Protein AF-A0AAV3AAR3-F1 (afdb_monomer)

Foldseek 3Di:
DWKWWADPPDDIDTADDPPDDLVNHPPVQRVQWDWDQDPPVRDTDTGGPPDDPVSDTDMDDDDCCVPPDDDDPVCVVVVCVVVLVVCVVVDDPVVNVVVVCVVCVDDPPPDDDD

Mean predicted aligned error: 15.19 Å

Organism: Pyxicephalus adspersus (NCBI:txid30357)

Radius of gyration: 19.03 Å; Cα contacts (8 Å, |Δi|>4): 91; chains: 1; bounding box: 30×53×38 Å

InterPro domains:
  IPR007110 Immunoglobulin-like domain [PS50835] (1-80)
  IPR013106 Immunoglobulin V-set domain [PF07686] (1-70)
  IPR013783 Immunoglobulin-like fold [G3DSA:2.60.40.10] (1-97)
  IPR036179 Immunoglobulin-like domain superfamily [SSF48726] (1-66)
  IPR051287 T cell receptor variable region [PTHR19367] (1-73)

Nearest PDB structures (foldseek):
  6nmr-assembly3_F  TM=7.722E-01  e=4.312E-02  Homo sapiens
  7bm5-assembly3_D  TM=7.542E-01  e=4.598E-02  Homo sapiens
  7th3-assembly1_B  TM=8.038E-01  e=1.888E-01  Vicugna pacos
  7vq0-assembly1_F  TM=7.554E-01  e=1.461E-01  Vicugna pacos
  2ojz-assembly1_H  TM=7.373E-01  e=1.285E-01  Mus musculus

Sequence (114 aa):
MFWYVHKPGQTIKMMLQEFTKKEDIEEEYNGRLFYNIDRTNKKFPLNITNVRVSDTGTYYCVSSDTLCDVHEQDVQKSFSEKIYRMYKMITPKAMLRLVMKLLFPHGTKLLPTQ

Secondary structure (DSSP, 8-state):
-EEEEE-TTS--EEEEETT--GGGS-GGGTTTEE---BTTTTB---EE-S--GGG-SEEEEE-THHHH-S-TTTHHHHHHHHHHHHHHHHS-HHHHHHHHHHH--S----PPP-

pLDDT: mean 71.52, std 20.32, range [35.84, 96.12]

Structure (mmCIF, N/CA/C/O backbone):
data_AF-A0AAV3AAR3-F1
#
_entry.id   AF-A0AAV3AAR3-F1
#
loop_
_atom_site.group_PDB
_atom_site.id
_atom_site.type_symbol
_atom_site.label_atom_id
_atom_site.label_alt_id
_atom_site.label_comp_id
_atom_site.label_asym_id
_atom_site.label_entity_id
_atom_site.label_seq_id
_atom_site.pdbx_PDB_ins_code
_atom_site.Cartn_x
_atom_site.Cartn_y
_atom_site.Cartn_z
_atom_site.occupancy
_atom_site.B_iso_or_equiv
_atom_site.auth_seq_id
_atom_site.auth_comp_id
_atom_site.auth_asym_id
_atom_site.auth_atom_id
_atom_site.pdbx_PDB_model_num
ATOM 1 N N . MET A 1 1 ? 6.799 3.831 -8.160 1.00 81.06 1 MET A N 1
ATOM 2 C CA . MET A 1 1 ? 5.447 3.406 -7.718 1.00 81.06 1 MET A CA 1
ATOM 3 C C . MET A 1 1 ? 5.412 3.459 -6.197 1.00 81.06 1 MET A C 1
ATOM 5 O O . MET A 1 1 ? 6.459 3.280 -5.581 1.00 81.06 1 MET A O 1
ATOM 9 N N . PHE A 1 2 ? 4.250 3.723 -5.611 1.00 85.50 2 PHE A N 1
ATOM 10 C CA . PHE A 1 2 ? 4.077 3.960 -4.181 1.00 85.50 2 PHE A CA 1
ATOM 11 C C 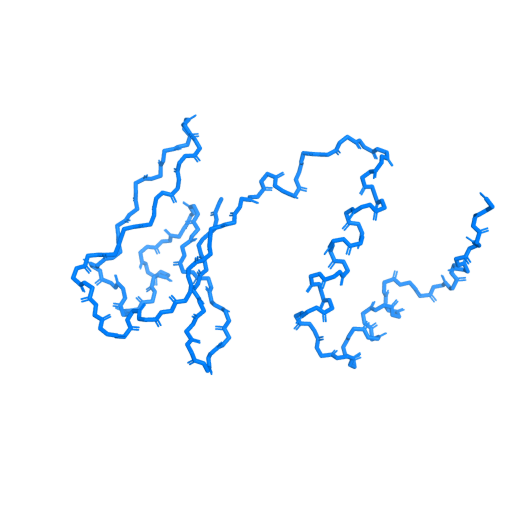. PHE A 1 2 ? 2.857 3.205 -3.662 1.00 85.50 2 PHE A C 1
ATOM 13 O O . PHE A 1 2 ? 1.828 3.159 -4.335 1.00 85.50 2 PHE A O 1
ATOM 20 N N . TRP A 1 3 ? 2.960 2.670 -2.453 1.00 92.06 3 TRP A N 1
ATOM 21 C CA . TRP A 1 3 ? 1.846 2.154 -1.673 1.00 92.06 3 TRP A CA 1
ATOM 22 C C . TRP A 1 3 ? 1.576 3.066 -0.490 1.00 92.06 3 TRP A C 1
ATOM 24 O O . TRP A 1 3 ? 2.484 3.405 0.273 1.00 92.06 3 TRP A O 1
ATOM 34 N N . TYR A 1 4 ? 0.307 3.406 -0.319 1.00 91.31 4 TYR A N 1
ATOM 35 C CA . TYR A 1 4 ? -0.199 4.148 0.822 1.00 91.31 4 TYR A CA 1
ATOM 36 C C . TYR A 1 4 ? -1.248 3.328 1.558 1.00 91.31 4 TYR A C 1
ATOM 38 O O . TYR A 1 4 ? -1.998 2.574 0.937 1.00 91.31 4 TYR A O 1
ATOM 46 N N . VAL A 1 5 ? -1.338 3.527 2.868 1.00 94.19 5 VAL A N 1
ATOM 47 C CA . VAL A 1 5 ? -2.384 2.946 3.708 1.00 94.19 5 VAL A CA 1
ATOM 48 C C . VAL A 1 5 ? -3.168 4.055 4.402 1.00 94.19 5 VAL A C 1
ATOM 50 O O . VAL A 1 5 ? -2.605 5.030 4.901 1.00 94.19 5 VAL A O 1
ATOM 53 N N . HIS A 1 6 ? -4.487 3.908 4.418 1.00 93.44 6 HIS A N 1
ATOM 54 C CA . HIS A 1 6 ? -5.417 4.747 5.158 1.00 93.44 6 HIS A CA 1
ATOM 55 C C . HIS A 1 6 ? -6.144 3.884 6.187 1.00 93.44 6 HIS A C 1
ATOM 57 O O . HIS A 1 6 ? -7.030 3.101 5.836 1.00 93.44 6 HIS A O 1
ATOM 63 N N . LYS A 1 7 ? -5.755 4.017 7.456 1.00 93.75 7 LYS A N 1
ATOM 64 C CA . LYS A 1 7 ? -6.434 3.346 8.568 1.00 93.75 7 LYS A CA 1
ATOM 65 C C . LYS A 1 7 ? -7.620 4.183 9.063 1.00 93.75 7 LYS A C 1
ATOM 67 O O . LYS A 1 7 ? -7.552 5.412 8.996 1.00 93.75 7 LYS A O 1
ATOM 72 N N . PRO A 1 8 ? -8.687 3.560 9.593 1.00 93.19 8 PRO A N 1
ATOM 73 C CA . PRO A 1 8 ? -9.823 4.290 10.149 1.00 93.19 8 PRO A CA 1
ATOM 74 C C . PRO A 1 8 ? -9.388 5.308 11.212 1.00 93.19 8 PRO A C 1
ATOM 76 O O . PRO A 1 8 ? -8.682 4.966 12.158 1.00 93.19 8 PRO A O 1
ATOM 79 N N . GLY A 1 9 ? -9.802 6.567 11.048 1.00 92.88 9 GLY A N 1
ATOM 80 C CA . GLY A 1 9 ? -9.481 7.647 11.987 1.00 92.88 9 GLY A CA 1
ATOM 81 C C . GLY A 1 9 ? -8.039 8.168 11.923 1.00 92.88 9 GLY A C 1
ATOM 82 O O . GLY A 1 9 ? -7.666 8.985 12.762 1.00 92.88 9 GLY A O 1
ATOM 83 N N . GLN A 1 10 ? -7.231 7.733 10.950 1.00 90.06 10 GLN A N 1
ATOM 84 C CA . GLN A 1 10 ? -5.853 8.194 10.759 1.00 90.06 10 GLN A CA 1
ATOM 85 C C . GLN A 1 10 ? -5.675 8.898 9.413 1.00 90.06 10 GLN A C 1
ATOM 87 O O . GLN A 1 10 ? -6.443 8.702 8.476 1.00 90.06 10 GLN A O 1
ATOM 92 N N . THR A 1 11 ? -4.631 9.717 9.294 1.00 88.25 11 THR A N 1
ATOM 93 C CA . THR A 1 11 ? -4.231 10.271 7.997 1.00 88.25 11 THR A CA 1
ATOM 94 C C . THR A 1 11 ? -3.587 9.194 7.128 1.00 88.25 11 THR A C 1
ATOM 96 O O . THR A 1 11 ? -3.011 8.233 7.637 1.00 88.25 11 THR A O 1
ATOM 99 N N . ILE A 1 12 ? -3.650 9.369 5.806 1.00 89.75 12 ILE A N 1
ATOM 100 C CA . ILE A 1 12 ? -2.964 8.489 4.853 1.00 89.75 12 ILE A CA 1
ATOM 101 C C . ILE A 1 12 ? -1.457 8.519 5.126 1.00 89.75 12 ILE A C 1
ATOM 103 O O . ILE A 1 12 ? -0.879 9.596 5.291 1.00 89.75 12 ILE A O 1
ATOM 107 N N . LYS A 1 13 ? -0.820 7.346 5.138 1.00 89.38 13 LYS A N 1
ATOM 108 C CA . LYS A 1 13 ? 0.628 7.198 5.309 1.00 89.38 13 LYS A CA 1
ATOM 109 C C . LYS A 1 13 ? 1.249 6.432 4.154 1.00 89.38 13 LYS A C 1
ATOM 111 O O . LYS A 1 13 ? 0.629 5.526 3.598 1.00 89.38 13 LYS A O 1
ATOM 116 N N . MET A 1 14 ? 2.479 6.793 3.806 1.00 87.50 14 MET A N 1
ATOM 117 C CA . MET A 1 14 ? 3.280 6.025 2.858 1.00 87.50 14 MET A CA 1
ATOM 118 C C . MET A 1 14 ? 3.775 4.753 3.543 1.00 87.50 14 MET A C 1
ATOM 120 O O . MET A 1 14 ? 4.332 4.818 4.632 1.00 87.50 14 MET A O 1
ATOM 124 N N . MET A 1 15 ? 3.561 3.616 2.893 1.00 89.44 15 MET A N 1
ATOM 125 C CA . MET A 1 15 ? 3.909 2.296 3.415 1.00 89.44 15 MET A CA 1
ATOM 126 C C . MET A 1 15 ? 5.117 1.699 2.693 1.00 89.44 15 MET A C 1
ATOM 128 O O . MET A 1 15 ? 5.989 1.113 3.325 1.00 89.44 15 MET A O 1
ATOM 132 N N . LEU A 1 16 ? 5.162 1.826 1.364 1.00 88.69 16 LEU A N 1
ATOM 133 C CA . LEU A 1 16 ? 6.232 1.261 0.546 1.00 88.69 16 LEU A CA 1
ATOM 134 C C . LEU A 1 16 ? 6.442 2.104 -0.711 1.00 88.69 16 LEU A C 1
ATOM 136 O O . LEU A 1 16 ? 5.492 2.469 -1.398 1.00 88.69 16 LEU A O 1
ATOM 140 N N . GLN A 1 17 ? 7.694 2.355 -1.052 1.00 84.44 17 GLN A N 1
ATOM 141 C CA . GLN A 1 17 ? 8.118 2.912 -2.326 1.00 84.44 17 GLN A CA 1
ATOM 142 C C . GLN A 1 17 ? 9.300 2.113 -2.866 1.00 84.44 17 GLN A C 1
ATOM 144 O O . GLN A 1 17 ? 9.876 1.270 -2.183 1.00 84.44 17 GLN A O 1
ATOM 149 N N . GLU A 1 18 ? 9.659 2.362 -4.119 1.00 74.81 18 GLU A N 1
ATOM 150 C CA . GLU A 1 18 ? 10.646 1.554 -4.840 1.00 74.81 18 GLU A CA 1
ATOM 151 C C . GLU A 1 18 ? 12.018 1.465 -4.158 1.00 74.81 18 GLU A C 1
ATOM 153 O O . GLU A 1 18 ? 12.697 0.448 -4.270 1.00 74.81 18 GLU A O 1
ATOM 158 N N . PHE A 1 19 ? 12.395 2.504 -3.417 1.00 74.38 19 PHE A N 1
ATOM 159 C CA . PHE A 1 19 ? 13.665 2.592 -2.700 1.00 74.38 19 PHE A CA 1
ATOM 160 C C . PHE A 1 19 ? 13.499 2.538 -1.175 1.00 74.38 19 PHE A C 1
ATOM 162 O O . PHE A 1 19 ? 14.398 2.965 -0.455 1.00 74.38 19 PHE A O 1
ATOM 169 N N . THR A 1 20 ? 12.356 2.056 -0.668 1.00 78.06 20 THR A N 1
ATOM 170 C CA . THR A 1 20 ? 12.152 1.857 0.775 1.00 78.06 20 THR A CA 1
ATOM 171 C C . THR A 1 20 ? 13.200 0.894 1.317 1.00 78.06 20 THR A C 1
ATOM 173 O O . THR A 1 20 ? 13.318 -0.242 0.840 1.00 78.06 20 THR A O 1
ATOM 176 N N . LYS A 1 21 ? 13.946 1.343 2.328 1.00 78.69 21 LYS A N 1
ATOM 177 C CA . LYS A 1 21 ? 14.834 0.468 3.089 1.00 78.69 21 LYS A CA 1
ATOM 178 C C . LYS A 1 21 ? 14.033 -0.272 4.150 1.00 78.69 21 LYS A C 1
ATOM 180 O O . LYS A 1 21 ? 12.969 0.182 4.562 1.00 78.69 21 LYS A O 1
ATOM 185 N N . LYS A 1 22 ? 14.551 -1.407 4.623 1.00 79.69 22 LYS A N 1
ATOM 186 C CA . LYS A 1 22 ? 13.874 -2.186 5.671 1.00 79.69 22 LYS A CA 1
ATOM 187 C C . LYS A 1 22 ? 13.697 -1.379 6.955 1.00 79.69 22 LYS A C 1
ATOM 189 O O . LYS A 1 22 ? 12.691 -1.545 7.628 1.00 79.69 22 LYS A O 1
ATOM 194 N N . GLU A 1 23 ? 14.646 -0.497 7.250 1.00 82.75 23 GLU A N 1
ATOM 195 C CA . GLU A 1 23 ? 14.620 0.384 8.421 1.00 82.75 23 GLU A CA 1
ATOM 196 C C . GLU A 1 23 ? 13.496 1.432 8.365 1.00 82.75 23 GLU A C 1
ATOM 198 O O . GLU A 1 23 ? 13.057 1.903 9.409 1.00 82.75 23 GLU A O 1
ATOM 203 N N . ASP A 1 24 ? 13.015 1.774 7.164 1.00 83.69 24 ASP A N 1
ATOM 204 C CA . ASP A 1 24 ? 11.940 2.754 6.959 1.00 83.69 24 ASP A CA 1
ATOM 205 C C . ASP A 1 24 ? 10.539 2.115 7.038 1.00 83.69 24 ASP A C 1
ATOM 207 O O . ASP A 1 24 ? 9.526 2.817 6.986 1.00 83.69 24 ASP A O 1
ATOM 211 N N . ILE A 1 25 ? 10.458 0.782 7.110 1.00 86.25 25 ILE A N 1
ATOM 212 C CA . ILE A 1 25 ? 9.190 0.059 7.229 1.00 86.25 25 ILE A CA 1
ATOM 213 C C . ILE A 1 25 ? 8.672 0.236 8.657 1.00 86.25 25 ILE A C 1
ATOM 215 O O . ILE A 1 25 ? 9.393 -0.036 9.616 1.00 86.25 25 ILE A O 1
ATOM 219 N N . GLU A 1 26 ? 7.406 0.650 8.807 1.00 89.44 26 GLU A N 1
ATOM 220 C CA . GLU A 1 26 ? 6.795 0.751 10.136 1.00 89.44 26 GLU A CA 1
ATOM 221 C C . GLU A 1 26 ? 6.907 -0.593 10.875 1.00 89.44 26 GLU A C 1
ATOM 223 O O . GLU A 1 26 ? 6.648 -1.658 10.306 1.00 89.44 26 GLU A O 1
ATOM 228 N N . GLU A 1 27 ? 7.270 -0.538 12.158 1.00 90.44 27 GLU A N 1
ATOM 229 C CA . GLU A 1 27 ? 7.573 -1.716 12.980 1.00 90.44 27 GLU A CA 1
ATOM 230 C C . GLU A 1 27 ? 6.449 -2.762 12.960 1.00 90.44 27 GLU A C 1
ATOM 232 O O . GLU A 1 27 ? 6.710 -3.966 12.953 1.00 90.44 27 GLU A O 1
ATOM 237 N N . GLU A 1 28 ? 5.192 -2.319 12.851 1.00 91.06 28 GLU A N 1
ATOM 238 C CA . GLU A 1 28 ? 4.036 -3.210 12.754 1.00 91.06 28 GLU A CA 1
ATOM 239 C C . GLU A 1 28 ? 4.101 -4.174 11.555 1.00 91.06 28 GLU A C 1
ATOM 241 O O . GLU A 1 28 ? 3.559 -5.282 11.636 1.00 91.06 28 GLU A O 1
ATOM 246 N N . TYR A 1 29 ? 4.788 -3.808 10.470 1.00 91.62 29 TYR A N 1
ATOM 247 C CA . TYR A 1 29 ? 4.957 -4.631 9.268 1.00 91.62 29 TYR A CA 1
ATOM 248 C C . TYR A 1 29 ? 6.316 -5.337 9.189 1.00 91.62 29 TYR A C 1
ATOM 250 O O . TYR A 1 29 ? 6.566 -6.077 8.229 1.00 91.62 29 TYR A O 1
ATOM 258 N N . ASN A 1 30 ? 7.194 -5.152 10.178 1.00 89.56 30 ASN A N 1
ATOM 259 C CA . ASN A 1 30 ? 8.525 -5.747 10.169 1.00 89.56 30 ASN A CA 1
ATOM 260 C C . ASN A 1 30 ? 8.446 -7.285 10.092 1.00 89.56 30 ASN A C 1
ATOM 262 O O . ASN A 1 30 ? 7.695 -7.932 10.824 1.00 89.56 30 ASN A O 1
ATOM 266 N N . GLY A 1 31 ? 9.180 -7.875 9.145 1.00 90.31 31 GLY A N 1
ATOM 267 C CA . GLY A 1 31 ? 9.164 -9.318 8.865 1.00 90.31 31 GLY A CA 1
ATOM 268 C C . GLY A 1 31 ? 7.868 -9.867 8.243 1.00 90.31 31 GLY A C 1
ATOM 269 O O . GLY A 1 31 ? 7.796 -11.061 7.961 1.00 90.31 31 GLY A O 1
ATOM 270 N N . ARG A 1 32 ? 6.855 -9.022 8.015 1.00 94.31 32 ARG A N 1
ATOM 271 C CA . ARG A 1 32 ? 5.561 -9.393 7.410 1.00 94.31 32 ARG A CA 1
ATOM 272 C C . ARG A 1 32 ? 5.348 -8.777 6.033 1.00 94.31 32 ARG A C 1
ATOM 274 O O . ARG A 1 32 ? 4.557 -9.291 5.248 1.00 94.31 32 ARG A O 1
ATOM 281 N N . LEU A 1 33 ? 6.040 -7.678 5.741 1.00 91.19 33 LEU A N 1
ATOM 282 C CA . LEU A 1 33 ? 5.984 -6.998 4.455 1.00 91.19 33 LEU A CA 1
ATOM 283 C C . LEU A 1 33 ? 6.962 -7.629 3.461 1.00 91.19 33 LEU A C 1
ATOM 285 O O . LEU A 1 33 ? 8.176 -7.593 3.659 1.00 91.19 33 LEU A O 1
ATOM 289 N N . PHE A 1 34 ? 6.431 -8.163 2.366 1.00 89.06 34 PHE A N 1
ATOM 290 C CA . PHE A 1 34 ? 7.204 -8.713 1.261 1.00 89.06 34 PHE A CA 1
ATOM 291 C C . PHE A 1 34 ? 6.870 -7.963 -0.024 1.00 89.06 34 PHE A C 1
ATOM 293 O O . PHE A 1 34 ? 5.708 -7.768 -0.379 1.00 89.06 34 PHE A O 1
ATOM 300 N N . TYR A 1 35 ? 7.912 -7.559 -0.740 1.00 86.75 35 TYR A N 1
ATOM 301 C CA . TYR A 1 35 ? 7.802 -6.862 -2.010 1.00 86.75 35 TYR A CA 1
ATOM 302 C C . TYR A 1 35 ? 8.874 -7.397 -2.949 1.00 86.75 35 TYR A C 1
ATOM 304 O O . TYR A 1 35 ? 10.060 -7.391 -2.630 1.00 86.75 35 TYR A O 1
ATOM 312 N N . ASN A 1 36 ? 8.444 -7.895 -4.105 1.00 87.12 36 ASN A N 1
ATOM 313 C CA . ASN A 1 36 ? 9.340 -8.279 -5.186 1.00 87.12 36 ASN A CA 1
ATOM 314 C C . ASN A 1 36 ? 9.005 -7.403 -6.388 1.00 87.12 36 ASN A C 1
ATOM 316 O O . ASN A 1 36 ? 8.029 -7.648 -7.098 1.00 87.12 36 ASN A O 1
ATOM 320 N N . ILE A 1 37 ? 9.755 -6.315 -6.522 1.00 86.00 37 ILE A N 1
ATOM 321 C CA . ILE A 1 37 ? 9.495 -5.281 -7.517 1.00 86.00 37 ILE A CA 1
ATOM 322 C C . ILE A 1 37 ? 10.005 -5.775 -8.867 1.00 86.00 37 ILE A C 1
ATOM 324 O O . ILE A 1 37 ? 11.205 -5.967 -9.052 1.00 86.00 37 ILE A O 1
ATOM 328 N N . ASP A 1 38 ? 9.094 -5.934 -9.823 1.00 85.94 38 ASP A N 1
ATOM 329 C CA . ASP A 1 38 ? 9.429 -6.290 -11.198 1.00 85.94 38 ASP A CA 1
ATOM 330 C C . ASP A 1 38 ? 9.368 -5.028 -12.060 1.00 85.94 38 ASP A C 1
ATOM 332 O O . ASP A 1 38 ? 8.305 -4.592 -12.515 1.00 85.94 38 ASP A O 1
ATOM 336 N N . ARG A 1 39 ? 10.543 -4.424 -12.254 1.00 78.31 39 ARG A N 1
ATOM 337 C CA . ARG A 1 39 ? 10.713 -3.200 -13.048 1.00 78.31 39 ARG A CA 1
ATOM 338 C C . ARG A 1 39 ? 10.413 -3.427 -14.525 1.00 78.31 39 ARG A C 1
ATOM 340 O O . ARG A 1 39 ? 9.827 -2.555 -15.158 1.00 78.31 39 ARG A O 1
ATOM 347 N N . THR A 1 40 ? 10.769 -4.597 -15.051 1.00 84.00 40 THR A N 1
ATOM 348 C CA . THR A 1 40 ? 10.594 -4.947 -16.464 1.00 84.00 40 THR A CA 1
ATOM 349 C C . THR A 1 40 ? 9.117 -4.974 -16.835 1.00 84.00 40 THR A C 1
ATOM 351 O O . THR A 1 40 ? 8.721 -4.396 -17.843 1.00 84.00 40 THR A O 1
ATOM 354 N N . ASN A 1 41 ? 8.286 -5.578 -15.984 1.00 85.44 41 ASN A N 1
ATOM 355 C CA . ASN A 1 41 ? 6.846 -5.683 -16.220 1.00 85.44 41 ASN A CA 1
ATOM 356 C C . ASN A 1 41 ? 6.023 -4.599 -15.502 1.00 85.44 41 ASN A C 1
ATOM 358 O O . ASN A 1 41 ? 4.799 -4.720 -15.426 1.00 85.44 41 ASN A O 1
ATOM 362 N N . LYS A 1 42 ? 6.672 -3.565 -14.943 1.00 79.12 42 LYS A N 1
ATOM 363 C CA . LYS A 1 42 ? 6.040 -2.496 -14.146 1.00 79.12 42 LYS A CA 1
ATOM 364 C C . LYS A 1 42 ? 5.120 -3.022 -13.027 1.00 79.12 42 LYS A C 1
ATOM 366 O O . LYS A 1 42 ? 4.100 -2.405 -12.713 1.00 79.12 42 LYS A O 1
ATOM 371 N N . LYS A 1 43 ? 5.460 -4.156 -12.402 1.00 85.25 43 LYS A N 1
ATOM 372 C CA . LYS A 1 43 ? 4.677 -4.723 -11.291 1.00 85.25 43 LYS A CA 1
ATOM 373 C C . LYS A 1 43 ? 5.282 -4.319 -9.959 1.00 85.25 43 LYS A C 1
ATOM 375 O O . LYS A 1 43 ? 6.473 -4.491 -9.707 1.00 85.25 43 LYS A O 1
ATOM 380 N N . PHE A 1 44 ? 4.417 -3.836 -9.079 1.00 88.62 44 PHE A N 1
ATOM 381 C CA . PHE A 1 44 ? 4.795 -3.374 -7.752 1.00 88.62 44 PHE A CA 1
ATOM 382 C C . PHE A 1 44 ? 3.908 -4.037 -6.690 1.00 88.62 44 PHE A C 1
ATOM 384 O O . PHE A 1 44 ? 3.058 -3.374 -6.094 1.00 88.62 44 PHE A O 1
ATOM 391 N N . PRO A 1 45 ? 4.009 -5.365 -6.506 1.00 90.88 45 PRO A N 1
ATOM 392 C CA . PRO A 1 45 ? 3.134 -6.084 -5.592 1.00 90.88 45 PRO A CA 1
ATOM 393 C C . PRO A 1 45 ? 3.431 -5.706 -4.136 1.00 90.88 45 PRO A C 1
ATOM 395 O O . PRO A 1 45 ? 4.590 -5.607 -3.734 1.00 90.88 45 PRO A O 1
ATOM 398 N N . LEU A 1 46 ? 2.369 -5.549 -3.347 1.00 92.31 46 LEU A N 1
ATOM 399 C CA . LEU A 1 46 ? 2.425 -5.478 -1.891 1.00 92.31 46 LEU A CA 1
ATOM 400 C C . LEU A 1 46 ? 1.905 -6.801 -1.334 1.00 92.31 46 LEU A C 1
ATOM 402 O O . LEU A 1 46 ? 0.753 -7.156 -1.582 1.00 92.31 46 LEU A O 1
ATOM 406 N N . ASN A 1 47 ? 2.740 -7.525 -0.593 1.00 93.62 47 ASN A N 1
ATOM 407 C CA . ASN A 1 47 ? 2.338 -8.746 0.092 1.00 93.62 47 ASN A CA 1
ATOM 408 C C . ASN A 1 47 ? 2.532 -8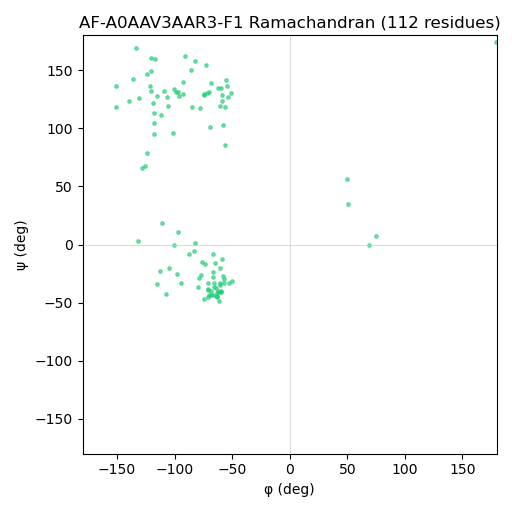.574 1.602 1.00 93.62 47 ASN A C 1
ATOM 410 O O . ASN A 1 47 ? 3.640 -8.302 2.062 1.00 93.62 47 ASN A O 1
ATOM 414 N N . ILE A 1 48 ? 1.451 -8.726 2.363 1.00 95.19 48 ILE A N 1
ATOM 415 C CA . ILE A 1 48 ? 1.459 -8.668 3.826 1.00 95.19 48 ILE A CA 1
ATOM 416 C C . ILE A 1 48 ? 1.145 -10.077 4.322 1.00 95.19 48 ILE A C 1
ATOM 418 O O . ILE A 1 48 ? 0.033 -10.572 4.141 1.00 95.19 48 ILE A O 1
ATOM 422 N N . THR A 1 49 ? 2.123 -10.740 4.930 1.00 95.75 49 THR A N 1
ATOM 423 C CA . THR A 1 49 ? 1.940 -12.070 5.520 1.00 95.75 49 THR A CA 1
ATOM 424 C C . THR A 1 49 ? 1.533 -11.960 6.986 1.00 95.75 49 THR A C 1
ATOM 426 O O . THR A 1 49 ? 1.706 -10.920 7.622 1.00 95.75 49 THR A O 1
ATOM 429 N N . ASN A 1 50 ? 0.979 -13.045 7.543 1.00 96.06 50 ASN A N 1
ATOM 430 C CA . ASN A 1 50 ? 0.487 -13.070 8.924 1.00 96.06 50 ASN A CA 1
ATOM 431 C C . ASN A 1 50 ? -0.437 -11.865 9.207 1.00 96.06 50 ASN A C 1
ATOM 433 O O . ASN A 1 50 ? -0.128 -11.030 10.060 1.00 96.06 50 ASN A O 1
ATOM 437 N N . VAL A 1 51 ? -1.499 -11.731 8.399 1.00 96.12 51 VAL A N 1
ATOM 438 C CA . VAL A 1 51 ? -2.444 -10.603 8.431 1.00 96.12 51 VAL A CA 1
ATOM 439 C C . VAL A 1 51 ? -3.155 -10.547 9.780 1.00 96.12 51 VAL A C 1
ATOM 441 O O . VAL A 1 51 ? -3.613 -11.564 10.304 1.00 96.12 51 VAL A O 1
ATOM 444 N N . ARG A 1 52 ? -3.251 -9.344 10.340 1.00 95.62 52 ARG A N 1
ATOM 445 C CA . ARG A 1 52 ? -3.822 -9.054 11.660 1.00 95.62 52 ARG A CA 1
ATOM 446 C C . ARG A 1 52 ? -5.000 -8.099 11.523 1.00 95.62 52 ARG A C 1
ATOM 448 O O . ARG A 1 52 ? -5.086 -7.333 10.571 1.00 95.62 52 ARG A O 1
ATOM 455 N N . VAL A 1 53 ? -5.861 -8.055 12.540 1.00 96.12 53 VAL A N 1
ATOM 456 C CA . VAL A 1 53 ? -6.961 -7.071 12.613 1.00 96.12 53 VAL A CA 1
ATOM 457 C C . VAL A 1 53 ? -6.434 -5.628 12.534 1.00 96.12 53 VAL A C 1
ATOM 459 O O . VAL A 1 53 ? -7.076 -4.771 11.933 1.00 96.12 53 VAL A O 1
ATOM 462 N N . SER A 1 54 ? -5.234 -5.364 13.063 1.00 93.69 54 SER A N 1
ATOM 463 C CA . SER A 1 54 ? -4.554 -4.060 12.989 1.00 93.69 54 SER A CA 1
ATOM 464 C C . SER A 1 54 ? -4.161 -3.623 11.573 1.00 93.69 54 SER A C 1
ATOM 466 O O . SER A 1 54 ? -3.867 -2.443 11.367 1.00 93.69 54 SER A O 1
ATOM 468 N N . ASP A 1 55 ? -4.153 -4.550 10.611 1.00 95.19 55 ASP A N 1
ATOM 469 C CA . ASP A 1 55 ? -3.890 -4.267 9.196 1.00 95.19 55 ASP A CA 1
ATOM 470 C C . ASP A 1 55 ? -5.164 -3.767 8.477 1.00 95.19 55 ASP A C 1
ATOM 472 O O . ASP A 1 55 ? -5.147 -3.479 7.285 1.00 95.19 55 ASP A O 1
ATOM 476 N N . THR A 1 56 ? -6.295 -3.636 9.184 1.00 95.81 56 THR A N 1
ATOM 477 C CA . THR A 1 56 ? -7.531 -3.091 8.607 1.00 95.81 56 THR A CA 1
ATOM 478 C C . THR A 1 56 ? -7.312 -1.657 8.119 1.00 95.81 56 THR A C 1
ATOM 480 O O . THR A 1 56 ? -7.034 -0.744 8.900 1.00 95.81 56 THR A O 1
ATOM 483 N N . GLY A 1 57 ? -7.497 -1.443 6.819 1.00 94.62 57 GLY A N 1
ATOM 484 C CA . GLY A 1 57 ? -7.345 -0.143 6.183 1.00 94.62 57 GLY A CA 1
ATOM 485 C C . GLY A 1 57 ? -7.608 -0.205 4.684 1.00 94.62 57 GLY A C 1
ATOM 486 O O . GLY A 1 57 ? -7.817 -1.272 4.109 1.00 94.62 57 GLY A O 1
ATOM 487 N N . THR A 1 58 ? -7.605 0.961 4.044 1.00 95.81 58 THR A N 1
ATOM 488 C CA . THR A 1 58 ? -7.648 1.066 2.581 1.00 95.81 58 THR A CA 1
ATOM 489 C C . THR A 1 58 ? -6.234 1.230 2.043 1.00 95.81 58 THR A C 1
ATOM 491 O O . THR A 1 58 ? -5.511 2.123 2.482 1.00 95.81 58 THR A O 1
ATOM 494 N N . TYR A 1 59 ? -5.852 0.387 1.085 1.00 95.12 59 TYR A N 1
ATOM 495 C CA . TYR A 1 59 ? -4.524 0.384 0.476 1.00 95.12 59 TYR A CA 1
ATOM 496 C C . TYR A 1 59 ? -4.585 0.966 -0.936 1.00 95.12 59 TYR A C 1
ATOM 498 O O . TYR A 1 59 ? -5.367 0.510 -1.769 1.00 95.12 59 TYR A O 1
ATOM 506 N N . TYR A 1 60 ? -3.747 1.963 -1.212 1.00 92.69 60 TYR A N 1
ATOM 507 C CA . TYR A 1 60 ? -3.688 2.650 -2.500 1.00 92.69 60 TYR A CA 1
ATOM 508 C C . TYR A 1 60 ? -2.338 2.413 -3.170 1.00 92.69 60 TYR A C 1
ATOM 510 O O . TYR A 1 60 ? -1.301 2.685 -2.569 1.00 92.69 60 TYR A O 1
ATOM 518 N N . CYS A 1 61 ? -2.357 1.970 -4.428 1.00 88.31 61 CYS A N 1
ATOM 519 C CA . CYS A 1 61 ? -1.179 1.926 -5.291 1.00 88.31 61 CYS A CA 1
ATOM 520 C C . CYS A 1 61 ? -1.174 3.141 -6.221 1.00 88.31 61 CYS A C 1
ATOM 522 O O . CYS A 1 61 ? -2.188 3.443 -6.852 1.00 88.31 61 CYS A O 1
ATOM 524 N N . VAL A 1 62 ? -0.041 3.835 -6.312 1.00 84.50 62 VAL A N 1
ATOM 525 C CA . VAL A 1 62 ? 0.115 5.063 -7.099 1.00 84.50 62 VAL A CA 1
ATOM 526 C C . VAL A 1 62 ? 1.365 4.971 -7.976 1.00 84.50 62 VAL A C 1
ATOM 528 O O . VAL A 1 62 ? 2.471 4.742 -7.484 1.00 84.50 62 VAL A O 1
ATOM 531 N N . SER A 1 63 ? 1.209 5.184 -9.287 1.00 79.31 63 SER A N 1
ATOM 532 C CA . SER A 1 63 ? 2.329 5.247 -10.237 1.00 79.31 63 SER A CA 1
ATOM 533 C C . SER A 1 63 ? 2.828 6.671 -10.442 1.00 79.31 63 SER A C 1
ATOM 535 O O . SER A 1 63 ? 2.029 7.596 -10.592 1.00 79.31 63 SER A O 1
ATOM 537 N N . SER A 1 64 ? 4.153 6.825 -10.523 1.00 65.69 64 SER A N 1
ATOM 538 C CA . SER A 1 64 ? 4.795 8.099 -10.863 1.00 65.69 64 SER A CA 1
ATOM 539 C C . SER A 1 64 ? 4.709 8.432 -12.355 1.00 65.69 64 SER A C 1
ATOM 541 O O . SER A 1 64 ? 4.905 9.589 -12.696 1.00 65.69 64 SER A O 1
ATOM 543 N N . ASP A 1 65 ? 4.372 7.483 -13.242 1.00 55.78 65 ASP A N 1
ATOM 544 C CA . ASP A 1 65 ? 4.149 7.779 -14.676 1.00 55.78 65 ASP A CA 1
ATOM 545 C C . ASP A 1 65 ? 2.987 8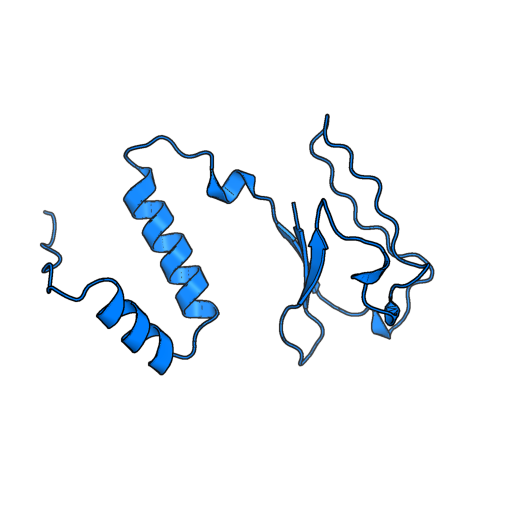.780 -14.864 1.00 55.78 65 ASP A C 1
ATOM 547 O O . ASP A 1 65 ? 2.932 9.525 -15.835 1.00 55.78 65 ASP A O 1
ATOM 551 N N . THR A 1 66 ? 2.117 8.910 -13.857 1.00 45.53 66 THR A N 1
ATOM 552 C CA . THR A 1 66 ? 1.089 9.960 -13.764 1.00 45.53 66 THR A CA 1
ATOM 553 C C . THR A 1 66 ? 1.663 11.381 -13.585 1.00 45.53 66 THR A C 1
ATOM 555 O O . THR A 1 66 ? 0.901 12.346 -13.627 1.00 45.53 66 THR A O 1
ATOM 558 N N . LEU A 1 67 ? 2.976 11.534 -13.363 1.00 44.34 67 LEU A N 1
ATOM 559 C CA . LEU A 1 67 ? 3.662 12.823 -13.196 1.00 44.34 67 LEU A CA 1
ATOM 560 C C . LEU A 1 67 ? 4.495 13.252 -14.413 1.00 44.34 67 LEU A C 1
ATOM 562 O O . LEU A 1 67 ? 4.767 14.444 -14.516 1.00 44.34 67 LEU A O 1
ATOM 566 N N . CYS A 1 68 ? 4.886 12.343 -15.317 1.00 35.84 68 CYS A N 1
ATOM 567 C CA . CYS A 1 68 ? 5.906 12.664 -16.330 1.00 35.84 68 CYS A CA 1
ATOM 568 C C . CYS A 1 68 ? 5.579 12.291 -17.782 1.00 35.84 68 CYS A C 1
ATOM 570 O O . CYS A 1 68 ? 6.431 12.529 -18.629 1.00 35.84 68 CYS A O 1
ATOM 572 N N . ASP A 1 69 ? 4.396 11.762 -18.107 1.00 37.00 69 ASP A N 1
ATOM 573 C CA . ASP A 1 69 ? 4.093 11.380 -19.495 1.00 37.00 69 ASP A CA 1
ATOM 574 C C . ASP A 1 69 ? 2.836 12.077 -20.007 1.00 37.00 69 ASP A C 1
ATOM 576 O O . ASP A 1 69 ? 1.721 11.549 -19.993 1.00 37.00 69 ASP A O 1
ATOM 580 N N . VAL A 1 70 ? 2.996 13.343 -20.384 1.00 39.12 70 VAL A N 1
ATOM 581 C CA . VAL A 1 70 ? 1.900 14.100 -20.963 1.00 39.12 70 VAL A CA 1
ATOM 582 C C . VAL A 1 70 ? 2.452 15.156 -21.933 1.00 39.12 70 VAL A C 1
ATOM 584 O O . VAL A 1 70 ? 3.199 16.051 -21.550 1.00 39.12 70 VAL A O 1
ATOM 587 N N . HIS A 1 71 ? 2.064 15.018 -23.204 1.00 41.41 71 HIS A N 1
ATOM 588 C CA . HIS A 1 71 ? 2.470 15.828 -24.356 1.00 41.41 71 HIS A CA 1
ATOM 589 C C . HIS A 1 71 ? 2.313 17.345 -24.118 1.00 41.41 71 HIS A C 1
ATOM 591 O O . HIS A 1 71 ? 1.265 17.824 -23.698 1.00 41.41 71 HIS A O 1
ATOM 597 N N . GLU A 1 72 ? 3.366 18.099 -24.413 1.00 45.59 72 GLU A N 1
ATOM 598 C CA . GLU A 1 72 ? 3.781 19.348 -23.753 1.00 45.59 72 GLU A CA 1
ATOM 599 C C . GLU A 1 72 ? 2.786 20.535 -23.744 1.00 45.59 72 GLU A C 1
ATOM 601 O O . GLU A 1 72 ? 2.989 21.475 -22.981 1.00 45.59 72 GLU A O 1
ATOM 606 N N . GLN A 1 73 ? 1.689 20.529 -24.514 1.00 45.78 73 GLN A N 1
ATOM 607 C CA . GLN A 1 73 ? 0.844 21.731 -24.686 1.00 45.78 73 GLN A CA 1
ATOM 608 C C . GLN A 1 73 ? -0.591 21.627 -24.133 1.00 45.78 73 GLN A C 1
ATOM 610 O O . GLN A 1 73 ? -1.072 22.589 -23.534 1.00 45.78 73 GLN A O 1
ATOM 615 N N . ASP A 1 74 ? -1.253 20.466 -24.172 1.00 43.88 74 ASP A N 1
ATOM 616 C CA . ASP A 1 74 ? -2.602 20.302 -23.571 1.00 43.88 74 ASP A CA 1
ATOM 617 C C . ASP A 1 74 ? -2.565 20.027 -22.056 1.00 43.88 74 ASP A C 1
ATOM 619 O O . ASP A 1 74 ? -3.571 19.969 -21.337 1.00 43.88 74 ASP A O 1
ATOM 623 N N . VAL A 1 75 ? -1.354 19.868 -21.546 1.00 45.72 75 VAL A N 1
ATOM 624 C CA . VAL A 1 75 ? -1.062 19.251 -20.258 1.00 45.72 75 VAL A CA 1
ATOM 625 C C . VAL A 1 75 ? -0.938 20.278 -19.171 1.00 45.72 75 VAL A C 1
ATOM 627 O O . VAL A 1 75 ? -1.373 20.028 -18.054 1.00 45.72 75 VAL A O 1
ATOM 630 N N . GLN A 1 76 ? -0.445 21.468 -19.489 1.00 42.19 76 GLN A N 1
ATOM 631 C CA . GLN A 1 76 ? -0.232 22.502 -18.490 1.00 42.19 76 GLN A CA 1
ATOM 632 C C . GLN A 1 76 ? -1.544 22.898 -17.794 1.00 42.19 76 GLN A C 1
ATOM 634 O O . GLN A 1 76 ? -1.558 23.117 -16.583 1.00 42.19 76 GLN A O 1
ATOM 639 N N . LYS A 1 77 ? -2.673 22.890 -18.516 1.00 45.22 77 LYS A N 1
ATOM 640 C CA . LYS A 1 77 ? -4.004 23.179 -17.955 1.00 45.22 77 LYS A CA 1
ATOM 641 C C . LYS A 1 77 ? -4.545 22.016 -17.113 1.00 45.22 77 LYS A C 1
ATOM 643 O O . LYS A 1 77 ? -4.987 22.222 -15.985 1.00 45.22 77 LYS A O 1
ATOM 648 N N . SER A 1 78 ? -4.463 20.789 -17.629 1.00 45.56 78 SER A N 1
ATOM 649 C CA . SER A 1 78 ? -4.975 19.579 -16.961 1.00 45.56 78 SER A CA 1
ATOM 650 C C . SER A 1 78 ? -4.137 19.177 -15.735 1.00 45.56 78 SER A C 1
ATOM 652 O O . SER A 1 78 ? -4.675 18.786 -14.696 1.00 45.56 78 SER A O 1
ATOM 654 N N . PHE A 1 79 ? -2.816 19.335 -15.820 1.00 48.22 79 PHE A N 1
ATOM 655 C CA . PHE A 1 79 ? -1.855 19.083 -14.749 1.00 48.22 79 PHE A CA 1
ATOM 656 C C . PHE A 1 79 ? -1.971 20.122 -13.633 1.00 48.22 79 PHE A C 1
ATOM 658 O O . PHE A 1 79 ? -2.046 19.744 -12.463 1.00 48.22 79 PHE A O 1
ATOM 665 N N . SER A 1 80 ? -2.101 21.409 -13.982 1.00 53.28 80 SER A N 1
ATOM 666 C CA . SER A 1 80 ? -2.352 22.467 -12.995 1.00 53.28 80 SER A CA 1
ATOM 667 C C . SER A 1 80 ? -3.656 22.223 -12.234 1.00 53.28 80 SER A C 1
ATOM 669 O O . SER A 1 80 ? -3.678 22.351 -11.014 1.00 53.28 80 SER A O 1
ATOM 671 N N . GLU A 1 81 ? -4.720 21.781 -12.912 1.00 57.12 81 GLU A N 1
ATOM 672 C CA . GLU A 1 81 ? -5.994 21.446 -12.264 1.00 57.12 81 GLU A CA 1
ATOM 673 C C . GLU A 1 81 ? -5.898 20.224 -11.346 1.00 57.12 81 GLU A C 1
ATOM 675 O O . GLU A 1 81 ? -6.422 20.239 -10.229 1.00 57.12 81 GLU A O 1
ATOM 680 N N . LYS A 1 82 ? -5.215 19.156 -11.773 1.00 61.78 82 LYS A N 1
ATOM 681 C CA . LYS A 1 82 ? -5.055 17.946 -10.951 1.00 61.78 82 LYS A CA 1
ATOM 682 C C . LYS A 1 82 ? -4.172 18.197 -9.731 1.00 61.78 82 LYS A C 1
ATOM 684 O O . LYS A 1 82 ? -4.554 17.796 -8.630 1.00 61.78 82 LYS A O 1
ATOM 689 N N . ILE A 1 83 ? -3.055 18.909 -9.894 1.00 58.78 83 ILE A N 1
ATOM 690 C CA . ILE A 1 83 ? -2.206 19.319 -8.770 1.00 58.78 83 ILE A CA 1
ATOM 691 C C . ILE A 1 83 ? -2.975 20.253 -7.841 1.00 58.78 83 ILE A C 1
ATOM 693 O O . ILE A 1 83 ? -2.970 20.027 -6.634 1.00 58.78 83 ILE A O 1
ATOM 697 N N . TYR A 1 84 ? -3.703 21.237 -8.370 1.00 59.56 84 TYR A N 1
ATOM 698 C CA . TYR A 1 84 ? -4.512 22.138 -7.552 1.00 59.56 84 TYR A CA 1
ATOM 699 C C . TYR A 1 84 ? -5.590 21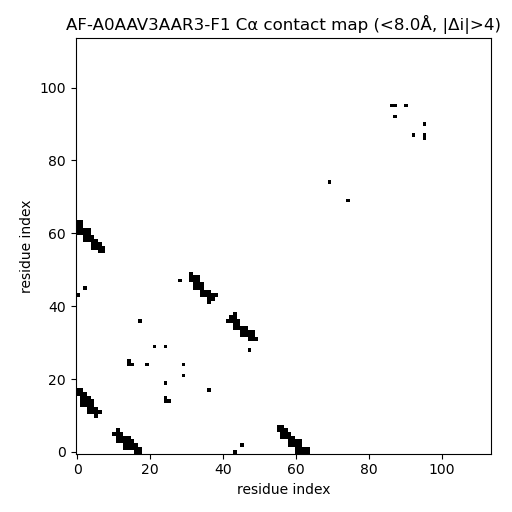.387 -6.760 1.00 59.56 84 TYR A C 1
ATOM 701 O O . TYR A 1 84 ? -5.777 21.652 -5.572 1.00 59.56 84 TYR A O 1
ATOM 709 N N . ARG A 1 85 ? -6.261 20.399 -7.365 1.00 60.50 85 ARG A N 1
ATOM 710 C CA . ARG A 1 85 ? -7.240 19.542 -6.675 1.00 60.50 85 ARG A CA 1
ATOM 711 C C . ARG A 1 85 ? -6.592 18.701 -5.583 1.00 60.50 85 ARG A C 1
ATOM 713 O O . ARG A 1 85 ? -7.130 18.648 -4.480 1.00 60.50 85 ARG A O 1
ATOM 720 N N . MET A 1 86 ? -5.439 18.096 -5.857 1.00 58.66 86 MET A N 1
ATOM 721 C CA . MET A 1 86 ? -4.683 17.328 -4.868 1.00 58.66 86 MET A CA 1
ATOM 722 C C . MET A 1 86 ? -4.247 18.217 -3.697 1.00 58.66 86 MET A C 1
ATOM 724 O O . MET A 1 86 ? -4.530 17.908 -2.542 1.00 58.66 86 MET A O 1
ATOM 728 N N . TYR A 1 87 ? -3.666 19.381 -3.986 1.00 56.06 87 TYR A N 1
ATOM 729 C CA . TYR A 1 87 ? -3.233 20.339 -2.971 1.00 56.06 87 TYR A CA 1
ATOM 730 C C . TYR A 1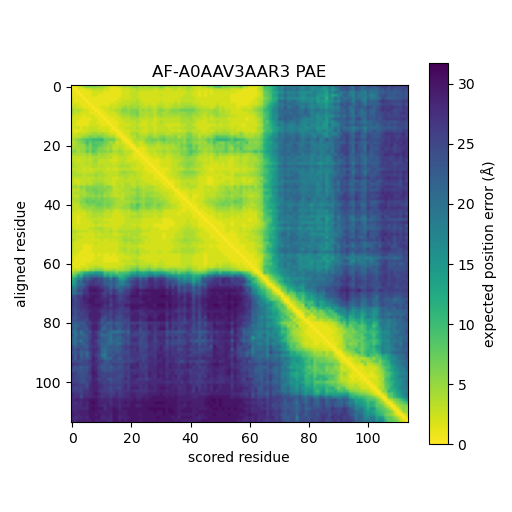 87 ? -4.410 20.865 -2.141 1.00 56.06 87 TYR A C 1
ATOM 732 O O . TYR A 1 87 ? -4.315 20.976 -0.921 1.00 56.06 87 TYR A O 1
ATOM 740 N N . LYS A 1 88 ? -5.555 21.128 -2.779 1.00 56.84 88 LYS A N 1
ATOM 741 C CA . LYS A 1 88 ? -6.802 21.566 -2.133 1.00 56.84 88 LYS A CA 1
ATOM 742 C C . LYS A 1 88 ? -7.428 20.499 -1.231 1.00 56.84 88 LYS A C 1
ATOM 744 O O . LYS A 1 88 ? -8.123 20.865 -0.287 1.00 56.84 88 LYS A O 1
ATOM 749 N N . MET A 1 89 ? -7.201 19.214 -1.507 1.00 53.19 89 MET A N 1
ATOM 750 C CA . MET A 1 89 ? -7.643 18.115 -0.639 1.00 53.19 89 MET A CA 1
ATOM 751 C C . MET A 1 89 ? -6.728 17.928 0.577 1.00 53.19 89 MET A C 1
ATOM 753 O O . MET A 1 89 ? -7.201 17.499 1.623 1.00 53.19 89 MET A O 1
ATOM 757 N N . ILE A 1 90 ? -5.442 18.268 0.452 1.00 53.19 90 ILE A N 1
ATOM 758 C CA . ILE A 1 90 ? -4.425 17.999 1.482 1.00 53.19 90 ILE A CA 1
ATOM 759 C C . ILE A 1 90 ? -4.165 19.228 2.375 1.00 53.19 90 ILE A C 1
ATOM 761 O O . ILE A 1 90 ? -3.772 19.081 3.529 1.00 53.19 90 ILE A O 1
ATOM 765 N N . THR A 1 91 ? -4.413 20.452 1.890 1.00 50.12 91 THR A N 1
ATOM 766 C CA . THR A 1 91 ? -4.160 21.683 2.661 1.00 50.12 91 THR A CA 1
ATOM 767 C C . THR A 1 91 ? -5.425 22.281 3.295 1.00 50.12 91 THR A C 1
ATOM 769 O O . THR A 1 91 ? -6.439 22.458 2.613 1.00 50.12 91 THR A O 1
ATOM 772 N N . PRO A 1 92 ? -5.390 22.683 4.587 1.00 58.97 92 PRO A N 1
ATOM 773 C CA . PRO A 1 92 ? -6.463 23.467 5.198 1.00 58.97 92 PRO A CA 1
ATOM 774 C C . PRO A 1 92 ? -6.732 24.743 4.389 1.00 58.97 92 PRO A C 1
ATOM 776 O O . PRO A 1 92 ? -5.795 25.396 3.928 1.00 58.97 92 PRO A O 1
ATOM 779 N N . LYS A 1 93 ? -8.002 25.153 4.244 1.00 52.41 93 LYS A N 1
ATOM 780 C CA . LYS A 1 93 ? -8.409 26.283 3.373 1.00 52.41 93 LYS A CA 1
ATOM 781 C C . LYS A 1 93 ? -7.594 27.574 3.584 1.00 52.41 93 LYS A C 1
ATOM 783 O O . LYS A 1 93 ? -7.399 28.325 2.629 1.00 52.41 93 LYS A O 1
ATOM 788 N N . ALA A 1 94 ? -7.122 27.838 4.805 1.00 48.22 94 ALA A N 1
ATOM 789 C CA . ALA A 1 94 ? -6.279 28.993 5.126 1.00 48.22 94 ALA A CA 1
ATOM 790 C C . ALA A 1 94 ? -4.872 28.907 4.497 1.00 48.22 94 ALA A C 1
ATOM 792 O O . ALA A 1 94 ? -4.383 29.896 3.956 1.00 48.22 94 ALA A O 1
ATOM 793 N N . MET A 1 95 ? -4.266 27.716 4.488 1.00 56.44 95 MET A N 1
ATOM 794 C CA . MET A 1 95 ? -2.963 27.447 3.868 1.00 56.44 95 MET A CA 1
ATOM 795 C C . MET A 1 95 ? -3.046 27.492 2.342 1.00 56.44 95 MET A C 1
ATOM 797 O O . MET A 1 95 ? -2.180 28.082 1.703 1.00 56.44 95 MET A O 1
ATOM 801 N N . LEU A 1 96 ? -4.131 26.977 1.750 1.00 55.59 96 LEU A N 1
ATOM 802 C CA . LEU A 1 96 ? -4.343 27.058 0.301 1.00 55.59 96 LEU A CA 1
ATOM 803 C C . LEU A 1 96 ? -4.394 28.517 -0.187 1.00 55.59 96 LEU A C 1
ATOM 805 O O . LEU A 1 96 ? -3.816 28.847 -1.219 1.00 55.59 96 LEU A O 1
ATOM 809 N N . ARG A 1 97 ? -5.040 29.416 0.573 1.00 56.59 97 ARG A N 1
ATOM 810 C CA . ARG A 1 97 ? -5.069 30.857 0.256 1.00 56.59 97 ARG A CA 1
ATOM 811 C C . ARG A 1 97 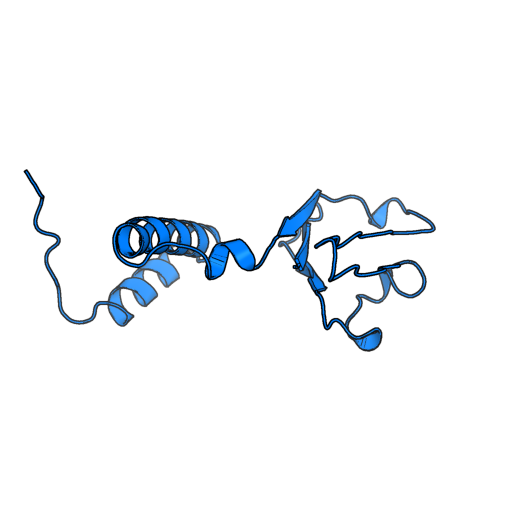? -3.683 31.499 0.311 1.00 56.59 97 ARG A C 1
ATOM 813 O O . ARG A 1 97 ? -3.404 32.377 -0.500 1.00 56.59 97 ARG A O 1
ATOM 820 N N . LEU A 1 98 ? -2.840 31.087 1.257 1.00 55.66 98 LEU A N 1
ATOM 821 C CA . LEU A 1 98 ? -1.483 31.611 1.401 1.00 55.66 98 LEU A CA 1
ATOM 822 C C . LEU A 1 98 ? -0.584 31.133 0.254 1.00 55.66 98 LEU A C 1
ATOM 824 O O . LEU A 1 98 ? 0.091 31.942 -0.373 1.00 55.66 98 LEU A O 1
ATOM 828 N N . VAL A 1 99 ? -0.651 29.843 -0.082 1.00 61.47 99 VAL A N 1
ATOM 829 C CA . VAL A 1 99 ? 0.123 29.245 -1.179 1.00 61.47 99 VAL A CA 1
ATOM 830 C C . VAL A 1 99 ? -0.270 29.846 -2.530 1.00 61.47 99 VAL A C 1
ATOM 832 O O . VAL A 1 99 ? 0.608 30.207 -3.305 1.00 61.47 99 VAL A O 1
ATOM 835 N N . MET A 1 100 ? -1.563 30.072 -2.785 1.00 59.78 100 MET A N 1
ATOM 836 C CA . MET A 1 100 ? -2.000 30.742 -4.020 1.00 59.78 100 MET A CA 1
ATOM 837 C C . MET A 1 100 ? -1.533 32.206 -4.103 1.00 59.78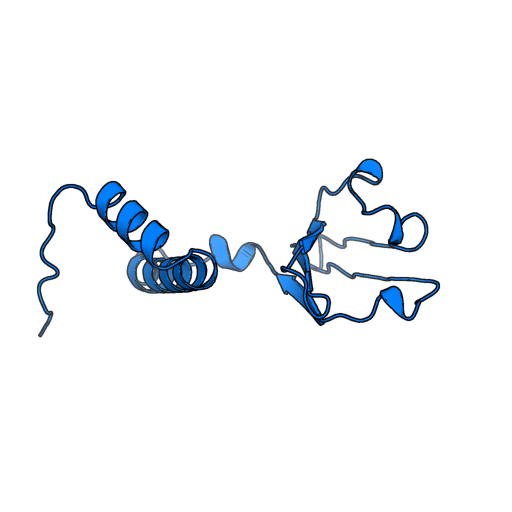 100 MET A C 1
ATOM 839 O O . MET A 1 100 ? -1.219 32.673 -5.192 1.00 59.78 100 MET A O 1
ATOM 843 N N . LYS A 1 101 ? -1.433 32.930 -2.977 1.00 58.09 101 LYS A N 1
ATOM 844 C CA . LYS A 1 101 ? -0.867 34.294 -2.949 1.00 58.09 101 LYS A CA 1
ATOM 845 C C . LYS A 1 101 ? 0.649 34.320 -3.173 1.00 58.09 101 LYS A C 1
ATOM 847 O O . LYS A 1 101 ? 1.149 35.281 -3.743 1.00 58.09 101 LYS A O 1
ATOM 852 N N . LEU A 1 102 ? 1.365 33.292 -2.715 1.00 55.47 102 LEU A N 1
ATOM 853 C CA . LEU A 1 102 ? 2.820 33.182 -2.859 1.00 55.47 102 LEU A CA 1
ATOM 854 C C . LEU A 1 102 ? 3.240 32.710 -4.256 1.00 55.47 102 LEU A C 1
ATOM 856 O O . LEU A 1 102 ? 4.241 33.190 -4.776 1.00 55.47 102 LEU A O 1
ATOM 860 N N . LEU A 1 103 ? 2.478 31.799 -4.869 1.00 53.09 103 LEU A N 1
ATOM 861 C CA . LEU A 1 103 ? 2.756 31.290 -6.218 1.00 53.09 103 LEU A CA 1
ATOM 862 C C . LEU A 1 103 ? 2.349 32.274 -7.323 1.00 53.09 103 LEU A C 1
ATOM 864 O O . LEU A 1 103 ? 2.955 32.273 -8.390 1.00 53.09 103 LEU A O 1
ATOM 868 N N . PHE A 1 104 ? 1.366 33.144 -7.063 1.00 55.34 104 PHE A N 1
ATOM 869 C CA . PHE A 1 104 ? 0.911 34.169 -8.009 1.00 55.34 104 PHE A CA 1
ATOM 870 C C . PHE A 1 104 ? 0.949 35.570 -7.371 1.00 55.34 104 PHE A C 1
ATOM 872 O O . PHE A 1 104 ? -0.099 36.176 -7.130 1.00 55.34 104 PHE A O 1
ATOM 879 N N . PRO A 1 105 ? 2.148 36.104 -7.068 1.00 44.81 105 PRO A N 1
ATOM 880 C CA . PRO A 1 105 ? 2.301 37.355 -6.322 1.00 44.81 105 PRO A CA 1
ATOM 881 C C . PRO A 1 105 ? 1.958 38.606 -7.149 1.00 44.81 105 PRO A C 1
ATOM 883 O O . PRO A 1 105 ? 1.686 39.669 -6.589 1.00 44.81 105 PRO A O 1
ATOM 886 N N . HIS A 1 106 ? 1.909 38.492 -8.478 1.00 45.97 106 HIS A N 1
ATOM 887 C CA . HIS A 1 106 ? 1.434 39.551 -9.363 1.00 45.97 106 HIS A CA 1
ATOM 888 C C . HIS A 1 106 ? 0.205 39.078 -10.126 1.00 45.97 106 HIS A C 1
ATOM 890 O O . HIS A 1 106 ? 0.274 38.143 -10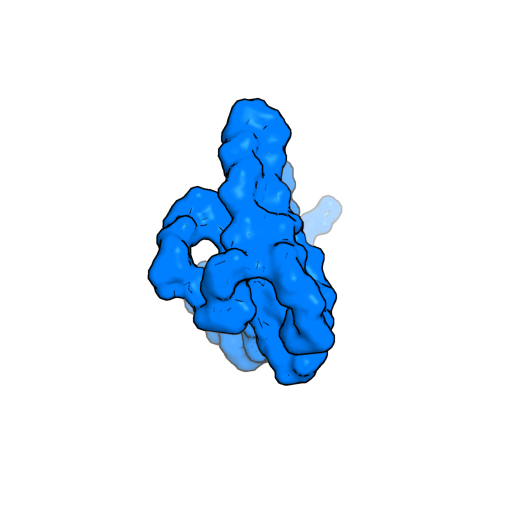.918 1.00 45.97 106 HIS A O 1
ATOM 896 N N . GLY A 1 107 ? -0.925 39.722 -9.816 1.00 49.22 107 GLY A N 1
ATOM 897 C CA . GLY A 1 107 ? -2.269 39.363 -10.247 1.00 49.22 107 GLY A CA 1
ATOM 898 C C . GLY A 1 107 ? -2.423 39.276 -11.759 1.00 49.22 107 GLY A C 1
ATOM 899 O O . GLY A 1 107 ? -2.891 40.212 -12.406 1.00 49.22 107 GLY A O 1
ATOM 900 N N . THR A 1 108 ? -2.107 38.113 -12.314 1.00 44.94 108 THR A N 1
ATOM 901 C CA . THR A 1 108 ? -2.557 37.716 -13.637 1.00 44.94 108 THR A CA 1
ATOM 902 C C . THR A 1 108 ? -4.057 37.475 -13.541 1.00 44.94 108 THR A C 1
ATOM 904 O O . THR A 1 108 ? -4.534 36.478 -13.000 1.00 44.94 108 THR A O 1
ATOM 907 N N . LYS A 1 109 ? -4.828 38.462 -14.012 1.00 47.41 109 LYS A N 1
ATOM 908 C CA . LYS A 1 109 ? -6.261 38.299 -14.239 1.00 47.41 109 LYS A CA 1
ATOM 909 C C . LYS A 1 109 ? -6.438 37.117 -15.189 1.00 47.41 109 LYS A C 1
ATOM 911 O O . LYS A 1 109 ? -5.960 37.161 -16.319 1.00 47.41 109 LYS A O 1
ATOM 916 N N . LEU A 1 110 ? -7.128 36.079 -14.723 1.00 44.62 110 LEU A N 1
ATOM 917 C CA . LEU A 1 110 ? -7.689 35.049 -15.588 1.00 44.62 110 LEU A CA 1
ATOM 918 C C . LEU A 1 110 ? -8.635 35.758 -16.566 1.00 44.62 110 LEU A C 1
ATOM 920 O O . LEU A 1 110 ? -9.719 36.189 -16.174 1.00 44.62 110 LEU A O 1
ATOM 924 N N . LEU A 1 111 ? -8.200 35.958 -17.809 1.00 37.25 111 LEU A N 1
ATOM 925 C CA . LEU A 1 111 ? -9.097 36.402 -18.870 1.00 37.25 111 LEU A CA 1
ATOM 926 C C . LEU A 1 111 ? -10.045 35.241 -19.208 1.00 37.25 111 LEU A C 1
ATOM 928 O O . LEU A 1 111 ? -9.574 34.113 -19.391 1.00 37.25 111 LEU A O 1
ATOM 932 N N . PRO A 1 112 ? -11.364 35.488 -19.279 1.00 38.47 112 PRO A N 1
ATOM 933 C CA . PRO A 1 112 ? -12.310 34.471 -19.699 1.00 38.47 112 PRO A CA 1
ATOM 934 C C . PRO A 1 112 ? -12.120 34.258 -21.203 1.00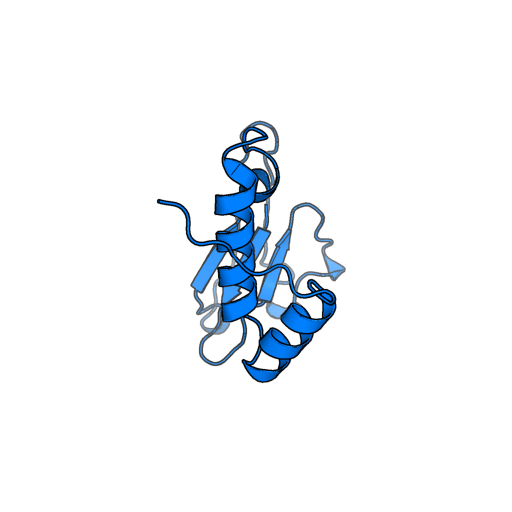 38.47 112 PRO A C 1
ATOM 936 O O . PRO A 1 112 ? -12.049 35.222 -21.963 1.00 38.47 112 PRO A O 1
ATOM 939 N N . THR A 1 113 ? -11.979 33.006 -21.631 1.00 36.88 113 THR A N 1
ATOM 940 C CA . THR A 1 113 ? -11.897 32.669 -23.057 1.00 36.88 113 THR A CA 1
ATOM 941 C C . THR A 1 113 ? -13.293 32.339 -23.576 1.00 36.88 113 THR A C 1
ATOM 943 O O . THR A 1 113 ? -14.035 31.598 -22.931 1.00 36.88 113 THR A O 1
ATOM 946 N N . GLN A 1 114 ? -13.611 33.003 -24.687 1.00 37.06 114 GLN A N 1
ATOM 947 C CA . GLN A 1 114 ? -14.794 32.906 -25.538 1.00 37.06 114 GLN A CA 1
ATOM 948 C C . GLN A 1 114 ? -14.900 31.539 -26.220 1.00 37.06 114 GLN A C 1
ATOM 950 O O . GLN A 1 114 ? -13.833 30.922 -26.445 1.00 37.06 114 GLN A O 1
#

Solvent-accessible surface area (backbone atoms only — not comparable to full-atom values): 7306 Å² total; per-residue (Å²): 84,38,34,32,39,33,37,87,98,50,73,75,38,82,64,47,44,88,82,62,49,80,87,73,41,59,73,92,44,62,96,26,64,46,70,72,72,36,75,90,77,72,41,75,56,84,42,71,49,88,80,51,82,88,70,57,57,50,77,46,80,45,63,58,65,82,76,74,76,66,68,87,75,77,32,63,64,56,50,51,51,51,51,49,52,51,49,58,75,74,36,60,73,71,56,48,55,51,52,53,47,68,77,49,74,68,84,76,74,83,74,85,83,132